Protein AF-A0A426RRG9-F1 (afdb_monomer_lite)

Sequence (103 aa):
MDAREELKRWMAMVVQLSSEEESKTIKQDIDLFLSVAGELYGKLAERNTALAQQCRSSSRAKPPKPAPQKAQKQPKPKLSIDDTPQPQNDSEDRSQERPAQSS

Radius of gyration: 36.43 Å; chains: 1; bounding box: 78×39×85 Å

Secondary structure (DSSP, 8-state):
--HHHHHHHHHHHHHHHS-HHHHHHHHHHHHHHHHHHHHHHHHHHHHHHHHHHHHHHHH-PPPPPPPPP-PPPPPPPP-------------------------

Foldseek 3Di:
DPVVVVVVVVLVVVLVVDDPVVSVVSVVVVVVVVVVVVVVVVVVVVVVVVVVVVVVVVVPPDDDDPDPDPDPDDDDDDDDDDDDDDDDDDDDDDDDDDDDDDD

Organism: NCBI:txid940136

pLDDT: mean 73.61, std 20.05, range [37.41, 96.69]

Structure (mmCIF, N/CA/C/O backbone):
data_AF-A0A426RRG9-F1
#
_entry.id   AF-A0A426RRG9-F1
#
loop_
_atom_site.group_PDB
_atom_site.id
_atom_site.type_symbol
_atom_site.label_atom_id
_atom_site.label_alt_id
_atom_site.label_comp_id
_atom_site.label_asym_id
_atom_site.label_entity_id
_atom_site.label_seq_id
_atom_site.pdbx_PDB_ins_code
_atom_site.Cartn_x
_atom_site.Cartn_y
_atom_site.Cartn_z
_atom_site.occupancy
_atom_site.B_iso_or_equiv
_atom_site.auth_seq_id
_atom_site.auth_comp_id
_atom_site.auth_asym_id
_atom_site.auth_atom_id
_atom_site.pdbx_PDB_model_num
ATOM 1 N N . MET A 1 1 ? 9.766 -14.969 8.218 1.00 70.88 1 MET A N 1
ATOM 2 C CA . MET A 1 1 ? 8.351 -14.591 8.403 1.00 70.88 1 MET A CA 1
ATOM 3 C C . MET A 1 1 ? 8.052 -13.506 7.377 1.00 70.88 1 MET A C 1
ATOM 5 O O . MET A 1 1 ? 8.947 -12.712 7.116 1.00 70.88 1 MET A O 1
ATOM 9 N N . ASP A 1 2 ? 6.904 -13.543 6.699 1.00 91.06 2 ASP A N 1
ATOM 10 C CA . ASP A 1 2 ? 6.549 -12.507 5.719 1.00 91.06 2 ASP A CA 1
ATOM 11 C C . ASP A 1 2 ? 6.152 -11.217 6.455 1.00 91.06 2 ASP A C 1
ATOM 13 O O . ASP A 1 2 ? 5.274 -11.245 7.317 1.00 91.06 2 ASP A O 1
ATOM 17 N N . ALA A 1 3 ? 6.812 -10.097 6.145 1.00 86.44 3 ALA A N 1
ATOM 18 C CA . ALA A 1 3 ? 6.647 -8.846 6.890 1.00 86.44 3 ALA A CA 1
ATOM 19 C C . ALA A 1 3 ? 5.218 -8.278 6.805 1.00 86.44 3 ALA A C 1
ATOM 21 O O . ALA A 1 3 ? 4.750 -7.630 7.742 1.00 86.44 3 ALA A O 1
ATOM 22 N N . ARG A 1 4 ? 4.504 -8.535 5.700 1.00 83.12 4 ARG A N 1
ATOM 23 C CA . ARG A 1 4 ? 3.106 -8.120 5.530 1.00 83.12 4 ARG A CA 1
ATOM 24 C C . ARG A 1 4 ? 2.188 -8.962 6.412 1.00 83.12 4 ARG A C 1
ATOM 26 O O . ARG A 1 4 ? 1.290 -8.405 7.042 1.00 83.12 4 ARG A O 1
ATOM 33 N N . GLU A 1 5 ? 2.412 -10.268 6.493 1.00 90.31 5 GLU A N 1
ATOM 34 C CA . GLU A 1 5 ? 1.650 -11.133 7.402 1.00 90.31 5 GLU A CA 1
ATOM 35 C C . GLU A 1 5 ? 1.933 -10.823 8.879 1.00 90.31 5 GLU A C 1
ATOM 37 O O . GLU A 1 5 ? 1.027 -10.865 9.713 1.00 90.31 5 GLU A O 1
ATOM 42 N N . GLU A 1 6 ? 3.161 -10.427 9.210 1.00 91.69 6 GLU A N 1
ATOM 43 C CA . GLU A 1 6 ? 3.522 -10.011 10.565 1.00 91.69 6 GLU A CA 1
ATOM 44 C C . GLU A 1 6 ? 2.856 -8.680 10.950 1.00 91.69 6 GLU A C 1
ATOM 46 O O . GLU A 1 6 ? 2.253 -8.583 12.019 1.00 91.69 6 GLU A O 1
ATOM 51 N N . LEU A 1 7 ? 2.839 -7.694 10.046 1.00 88.94 7 LEU A N 1
ATOM 52 C CA . LEU A 1 7 ? 2.116 -6.430 10.236 1.00 88.94 7 LEU A CA 1
ATOM 53 C C . LEU A 1 7 ? 0.614 -6.650 10.475 1.00 88.94 7 LEU A C 1
ATOM 55 O O . LEU A 1 7 ? 0.050 -6.094 11.420 1.00 88.94 7 LEU A O 1
ATOM 59 N N . LYS A 1 8 ? -0.027 -7.498 9.661 1.00 90.12 8 LYS A N 1
ATOM 60 C CA . LYS A 1 8 ? -1.445 -7.856 9.841 1.00 90.12 8 LYS A CA 1
ATOM 61 C C . LYS A 1 8 ? -1.704 -8.457 11.221 1.00 90.12 8 LYS A C 1
ATOM 63 O O . LYS A 1 8 ? -2.706 -8.133 11.856 1.00 90.12 8 LYS A O 1
ATOM 68 N N . ARG A 1 9 ? -0.799 -9.314 11.701 1.00 93.06 9 ARG A N 1
ATOM 69 C CA . ARG A 1 9 ? -0.912 -9.945 13.021 1.00 93.06 9 ARG A CA 1
ATOM 70 C C . ARG A 1 9 ? -0.840 -8.921 14.156 1.00 93.06 9 ARG A C 1
ATOM 72 O O . ARG A 1 9 ? -1.659 -8.995 15.070 1.00 93.06 9 ARG A O 1
ATOM 79 N N . TRP A 1 10 ? 0.094 -7.971 14.097 1.00 90.38 10 TRP A N 1
ATOM 80 C CA . TRP A 1 10 ? 0.198 -6.896 15.093 1.00 90.38 10 TRP A CA 1
ATOM 81 C C . TRP A 1 10 ? -1.049 -6.008 15.107 1.00 90.38 10 TRP A C 1
ATOM 83 O O . TRP A 1 10 ? -1.589 -5.728 16.172 1.00 90.38 10 TRP A O 1
ATOM 93 N N . MET A 1 11 ? -1.571 -5.643 13.936 1.00 88.38 11 MET A N 1
ATOM 94 C CA . MET A 1 11 ? -2.809 -4.865 13.816 1.00 88.38 11 MET A CA 1
ATOM 95 C C . MET A 1 11 ? -4.022 -5.593 14.412 1.00 88.38 11 MET A C 1
ATOM 97 O O . MET A 1 11 ? -4.779 -5.008 15.184 1.00 88.38 11 MET A O 1
ATOM 101 N N . ALA A 1 12 ? -4.169 -6.892 14.138 1.00 88.50 12 ALA A N 1
ATOM 102 C CA . ALA A 1 12 ? -5.227 -7.708 14.732 1.00 88.50 12 ALA A CA 1
ATOM 103 C C . ALA A 1 12 ? -5.109 -7.825 16.263 1.00 88.50 12 ALA A C 1
ATOM 105 O O . ALA A 1 12 ? -6.119 -7.988 16.948 1.00 88.50 12 ALA A O 1
ATOM 106 N N . MET A 1 13 ? -3.891 -7.752 16.808 1.00 90.44 13 MET A N 1
ATOM 107 C CA . MET A 1 13 ? -3.661 -7.728 18.253 1.00 90.44 13 MET A CA 1
ATOM 108 C C . MET A 1 13 ? -4.113 -6.400 18.869 1.00 90.44 13 MET A C 1
ATOM 110 O O . MET A 1 13 ? -4.782 -6.420 19.895 1.00 90.44 13 MET A O 1
ATOM 114 N N . VAL A 1 14 ? -3.823 -5.264 18.224 1.00 85.56 14 VAL A N 1
ATOM 115 C CA . VAL A 1 14 ? -4.280 -3.941 18.687 1.00 85.56 14 VAL A CA 1
ATOM 116 C C . VAL A 1 14 ? -5.807 -3.900 18.782 1.00 85.56 14 VAL A C 1
ATOM 118 O O . VAL A 1 14 ? -6.334 -3.533 19.824 1.00 85.56 14 VAL A O 1
ATOM 121 N N . VAL A 1 15 ? -6.518 -4.385 17.757 1.00 85.25 15 VAL A N 1
ATOM 122 C CA . VAL A 1 15 ? -7.994 -4.450 17.748 1.00 85.25 15 VAL A CA 1
ATOM 123 C C . VAL A 1 15 ? -8.549 -5.264 18.924 1.00 85.25 15 VAL A C 1
ATOM 125 O O . VAL A 1 15 ? -9.570 -4.891 19.496 1.00 85.25 15 VAL A O 1
ATOM 128 N N . GLN A 1 16 ? -7.893 -6.371 19.284 1.00 83.00 16 GLN A N 1
ATOM 129 C CA . GLN A 1 16 ? -8.329 -7.251 20.376 1.00 83.00 16 GLN A CA 1
ATOM 130 C C . GLN A 1 16 ? -8.071 -6.673 21.771 1.00 83.00 16 GLN A C 1
ATOM 132 O O . GLN A 1 16 ? -8.769 -7.041 22.711 1.00 83.00 16 GLN A O 1
ATOM 137 N N . LEU A 1 17 ? -7.061 -5.814 21.919 1.00 86.00 17 LEU A N 1
ATOM 138 C CA . LEU A 1 17 ? -6.693 -5.209 23.202 1.00 86.00 17 LEU A CA 1
ATOM 139 C C . LEU A 1 17 ? -7.459 -3.908 23.495 1.00 86.00 17 LEU A C 1
ATOM 141 O O . LEU A 1 17 ? -7.409 -3.420 24.622 1.00 86.00 17 LEU A O 1
ATOM 145 N N . SER A 1 18 ? -8.149 -3.343 22.503 1.00 84.19 18 SER A N 1
ATOM 146 C CA . SER A 1 18 ? -8.944 -2.118 22.636 1.00 84.19 18 SER A CA 1
ATOM 147 C C . SER A 1 18 ? -10.341 -2.369 23.211 1.00 84.19 18 SER A C 1
ATOM 149 O O . SER A 1 18 ? -10.891 -3.465 23.096 1.00 84.19 18 SER A O 1
ATOM 151 N N . SER A 1 19 ? -10.946 -1.328 23.797 1.00 83.62 19 SER A N 1
ATOM 152 C CA . SER A 1 19 ? -12.356 -1.363 24.216 1.00 83.62 19 SER A CA 1
ATOM 153 C C . SER A 1 19 ? -13.294 -1.576 23.018 1.00 83.62 19 SER A C 1
ATOM 155 O O . SER A 1 19 ? -12.919 -1.300 21.884 1.00 83.62 19 SER A O 1
ATOM 157 N N . GLU A 1 20 ? -14.522 -2.061 23.227 1.00 78.12 20 GLU A N 1
ATOM 158 C CA . GLU A 1 20 ? -15.444 -2.407 22.124 1.00 78.12 20 GLU A CA 1
ATOM 159 C C . GLU A 1 20 ? -15.756 -1.240 21.168 1.00 78.12 20 GLU A C 1
ATOM 161 O O . GLU A 1 20 ? -15.908 -1.447 19.961 1.00 78.12 20 GLU A O 1
ATOM 166 N N . GLU A 1 21 ? -15.867 -0.019 21.698 1.00 75.38 21 GLU A N 1
ATOM 167 C CA . GLU A 1 21 ? -16.132 1.188 20.910 1.00 75.38 21 GLU A CA 1
ATOM 168 C C . GLU A 1 21 ? -14.893 1.609 20.107 1.00 75.38 21 GLU A C 1
ATOM 170 O O . GLU A 1 21 ? -14.975 1.795 18.892 1.00 75.38 21 GLU A O 1
ATOM 175 N N . GLU A 1 22 ? -13.724 1.651 20.750 1.00 82.88 22 GLU A N 1
ATOM 176 C CA . GLU A 1 22 ? -12.454 1.984 20.097 1.00 82.88 22 GLU A CA 1
ATOM 177 C C . GLU A 1 22 ? -12.035 0.910 19.084 1.00 82.88 22 GLU A C 1
ATOM 179 O O . GLU A 1 22 ? -11.554 1.233 18.003 1.00 82.88 22 GLU A O 1
ATOM 184 N N . SER A 1 23 ? -12.268 -0.368 19.389 1.00 84.31 23 SER A N 1
ATOM 185 C CA . SER A 1 23 ? -11.917 -1.523 18.555 1.00 84.31 23 SER A CA 1
ATOM 186 C C . SER A 1 23 ? -12.593 -1.470 17.183 1.00 84.31 23 SER A C 1
ATOM 188 O O . SER A 1 23 ? -11.968 -1.791 16.170 1.00 84.31 23 SER A O 1
ATOM 190 N N . LYS A 1 24 ? -13.849 -1.000 17.115 1.00 88.50 24 LYS A N 1
ATOM 191 C CA . LYS A 1 24 ? -14.576 -0.827 15.845 1.00 88.50 24 LYS A CA 1
ATOM 192 C C . LYS A 1 24 ? -13.934 0.242 14.970 1.00 88.50 24 LYS A C 1
ATOM 194 O O . LYS A 1 24 ? -13.673 -0.027 13.798 1.00 88.50 24 LYS A O 1
ATOM 199 N N . THR A 1 25 ? -13.660 1.413 15.540 1.00 89.38 25 THR A N 1
ATOM 200 C CA . THR A 1 25 ? -13.010 2.526 14.832 1.00 89.38 25 THR A CA 1
ATOM 201 C C . THR A 1 25 ? -11.602 2.133 14.388 1.00 89.38 25 THR A C 1
ATOM 203 O O . THR A 1 25 ? -11.271 2.237 13.211 1.00 89.38 25 THR A O 1
ATOM 206 N N . ILE A 1 26 ? -10.812 1.547 15.291 1.00 88.75 26 ILE A N 1
ATOM 207 C CA . ILE A 1 26 ? -9.450 1.075 15.010 1.00 88.75 26 ILE A CA 1
ATOM 208 C C . ILE A 1 26 ? -9.446 0.041 13.881 1.00 88.75 26 ILE A C 1
ATOM 210 O O . ILE A 1 26 ? -8.598 0.100 12.992 1.00 88.75 26 ILE A O 1
ATOM 214 N N . LYS A 1 27 ? -10.399 -0.897 13.874 1.00 90.69 27 LYS A N 1
ATOM 215 C CA . LYS A 1 27 ? -10.517 -1.879 12.793 1.00 90.69 27 LYS A CA 1
ATOM 216 C C . LYS A 1 27 ? -10.827 -1.214 11.450 1.00 90.69 27 LYS A C 1
ATOM 218 O O . LYS A 1 27 ? -10.195 -1.562 10.458 1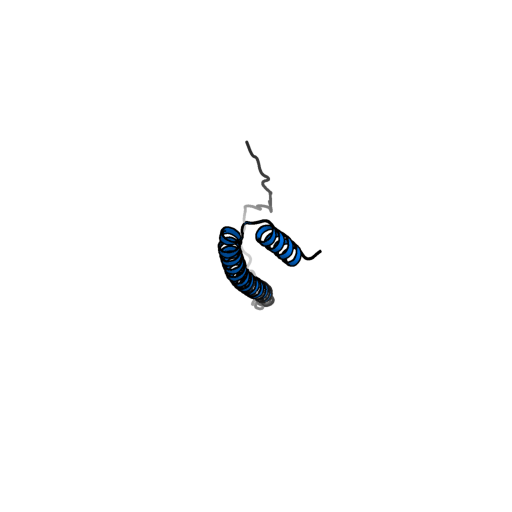.00 90.69 27 LYS A O 1
ATOM 223 N N . GLN A 1 28 ? -11.764 -0.265 11.418 1.00 93.38 28 GLN A N 1
ATOM 224 C CA . GLN A 1 28 ? -12.102 0.469 10.194 1.00 93.38 28 GLN A CA 1
ATOM 225 C C . GLN A 1 28 ? -10.894 1.233 9.639 1.00 93.38 28 GLN A C 1
ATOM 227 O O . GLN A 1 28 ? -10.623 1.160 8.440 1.00 93.38 28 GLN A O 1
ATOM 232 N N . ASP A 1 29 ? -10.135 1.898 10.509 1.00 92.62 29 ASP A N 1
ATOM 233 C CA . ASP A 1 29 ? -8.937 2.643 10.118 1.00 92.62 29 ASP A CA 1
ATOM 234 C C . ASP A 1 29 ? -7.829 1.716 9.595 1.00 92.62 29 ASP A C 1
ATOM 236 O O . ASP A 1 29 ? -7.175 2.020 8.593 1.00 92.62 29 ASP A O 1
ATOM 240 N N . ILE A 1 30 ? -7.645 0.550 10.226 1.00 93.19 30 ILE A N 1
ATOM 241 C CA . ILE A 1 30 ? -6.712 -0.486 9.761 1.00 93.19 30 ILE A CA 1
ATOM 242 C C . ILE A 1 30 ? -7.123 -1.013 8.383 1.00 93.19 30 ILE A C 1
ATOM 244 O O . ILE A 1 30 ? -6.271 -1.124 7.498 1.00 93.19 30 ILE A O 1
ATOM 248 N N . ASP A 1 31 ? -8.404 -1.320 8.177 1.00 94.00 31 ASP A N 1
ATOM 249 C CA . ASP A 1 31 ? -8.908 -1.832 6.899 1.00 94.00 31 ASP A CA 1
ATOM 250 C C . ASP A 1 31 ? -8.713 -0.793 5.778 1.00 94.00 31 ASP A C 1
ATOM 252 O O . ASP A 1 31 ? -8.217 -1.129 4.696 1.00 94.00 31 ASP A O 1
ATOM 256 N N . LEU A 1 32 ? -9.003 0.485 6.056 1.00 95.19 32 LEU A N 1
ATOM 257 C CA . LEU A 1 32 ? -8.739 1.595 5.137 1.00 95.19 32 LEU A CA 1
ATOM 258 C C . LEU A 1 32 ? -7.245 1.700 4.800 1.00 95.19 32 LEU A C 1
ATOM 260 O O . LEU A 1 32 ? -6.875 1.755 3.623 1.00 95.19 32 LEU A O 1
ATOM 264 N N . PHE A 1 33 ? -6.382 1.689 5.818 1.00 92.88 33 PHE A N 1
ATOM 265 C CA . PHE A 1 33 ? -4.933 1.759 5.643 1.00 92.88 33 PHE A CA 1
ATOM 266 C C . PHE A 1 33 ? -4.409 0.607 4.777 1.00 92.88 33 PHE A C 1
ATOM 268 O O . PHE A 1 33 ? -3.656 0.835 3.827 1.00 92.88 33 PHE A O 1
ATOM 275 N N . LEU A 1 34 ? -4.828 -0.630 5.064 1.00 92.25 34 LEU A N 1
ATOM 276 C CA . LEU A 1 34 ? -4.397 -1.814 4.323 1.00 92.25 34 LEU A CA 1
ATOM 277 C C . LEU A 1 34 ? -4.885 -1.802 2.870 1.00 92.25 34 LEU A C 1
ATOM 279 O O . LEU A 1 34 ? -4.134 -2.229 1.986 1.00 92.25 34 LEU A O 1
ATOM 283 N N . S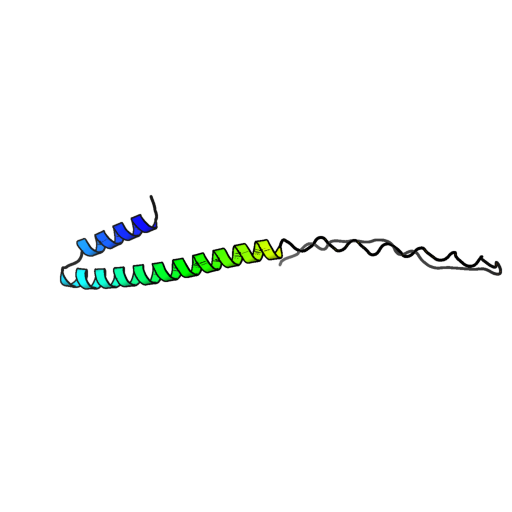ER A 1 35 ? -6.094 -1.292 2.612 1.00 94.12 35 SER A N 1
ATOM 284 C CA . SER A 1 35 ? -6.621 -1.129 1.253 1.00 94.12 35 SER A CA 1
ATOM 285 C C . SER A 1 35 ? -5.764 -0.153 0.445 1.00 94.12 35 SER A C 1
ATOM 287 O O . SER A 1 35 ? -5.217 -0.519 -0.598 1.00 94.12 35 SER A O 1
ATOM 289 N N . VAL A 1 36 ? -5.556 1.060 0.967 1.00 95.81 36 VAL A N 1
ATOM 290 C CA . VAL A 1 36 ? -4.772 2.105 0.287 1.00 95.81 36 VAL A CA 1
ATOM 291 C C . VAL A 1 36 ? -3.318 1.669 0.091 1.00 95.81 36 VAL A C 1
ATOM 293 O O . VAL A 1 36 ? -2.755 1.840 -0.993 1.00 95.81 36 VAL A O 1
ATOM 296 N N . ALA A 1 37 ? -2.706 1.054 1.108 1.00 93.62 37 ALA A N 1
ATOM 297 C CA . ALA A 1 37 ? -1.349 0.526 1.008 1.00 93.62 37 ALA A CA 1
ATOM 298 C C . ALA A 1 37 ? -1.243 -0.586 -0.050 1.00 93.62 37 ALA A C 1
ATOM 300 O O . ALA A 1 37 ? -0.254 -0.650 -0.783 1.00 93.62 37 ALA A O 1
ATOM 301 N N . GLY A 1 38 ? -2.262 -1.448 -0.156 1.00 92.50 38 GLY A N 1
ATOM 302 C CA . GLY A 1 38 ? -2.353 -2.482 -1.186 1.00 92.50 38 GLY A CA 1
ATOM 303 C C . GLY A 1 38 ? -2.405 -1.906 -2.600 1.00 92.50 38 GLY A C 1
ATOM 304 O O . GLY A 1 38 ? -1.622 -2.319 -3.457 1.00 92.50 38 GLY A O 1
ATOM 305 N N . GLU A 1 39 ? -3.269 -0.917 -2.834 1.00 95.62 39 GLU A N 1
ATOM 306 C CA . GLU A 1 39 ? -3.375 -0.234 -4.129 1.00 95.62 39 GLU A CA 1
ATOM 307 C C . GLU A 1 39 ? -2.079 0.481 -4.521 1.00 95.62 39 GLU A C 1
ATOM 309 O O . GLU A 1 39 ? -1.623 0.382 -5.665 1.00 95.62 39 GLU A O 1
ATOM 314 N N . LEU A 1 40 ? -1.461 1.191 -3.571 1.00 95.81 40 LEU A N 1
ATOM 315 C CA . LEU A 1 40 ? -0.205 1.897 -3.803 1.00 95.81 40 LEU A CA 1
ATOM 316 C C . LEU A 1 40 ? 0.919 0.919 -4.152 1.00 95.81 40 LEU A C 1
ATOM 318 O O . LEU A 1 40 ? 1.654 1.148 -5.113 1.00 95.81 40 LEU A O 1
ATOM 322 N N . TYR A 1 41 ? 1.026 -0.186 -3.408 1.00 94.00 41 TYR A N 1
ATOM 323 C CA . TYR A 1 41 ? 1.995 -1.241 -3.688 1.00 94.00 41 TYR A CA 1
ATOM 324 C C . TYR A 1 41 ? 1.818 -1.807 -5.101 1.00 94.00 41 TYR A C 1
ATOM 326 O O . TYR A 1 41 ? 2.798 -1.902 -5.839 1.00 94.00 41 TYR A O 1
ATOM 334 N N . GLY A 1 42 ? 0.578 -2.114 -5.504 1.00 94.88 42 GLY A N 1
ATOM 335 C CA . GLY A 1 42 ? 0.269 -2.602 -6.850 1.00 94.88 42 GLY A CA 1
ATOM 336 C C . GLY A 1 42 ? 0.740 -1.636 -7.940 1.00 94.88 42 GLY A C 1
ATOM 337 O O . GLY A 1 42 ? 1.521 -2.017 -8.811 1.00 94.88 42 GLY A O 1
ATOM 338 N N . LYS A 1 43 ? 0.376 -0.352 -7.828 1.00 96.69 43 LYS A N 1
ATOM 339 C CA . LYS A 1 43 ? 0.797 0.693 -8.780 1.00 96.69 43 LYS A CA 1
ATOM 340 C C . LYS A 1 43 ? 2.318 0.861 -8.846 1.00 96.69 43 LYS A C 1
ATOM 342 O O . LYS A 1 43 ? 2.874 1.066 -9.928 1.00 96.69 43 LYS A O 1
ATOM 347 N N . LEU A 1 44 ? 3.012 0.788 -7.707 1.00 96.12 44 LEU A N 1
ATOM 348 C CA . LEU A 1 44 ? 4.476 0.856 -7.669 1.00 96.12 44 LEU A CA 1
ATOM 349 C C . LEU A 1 44 ? 5.117 -0.371 -8.325 1.00 96.12 44 LEU A C 1
ATOM 351 O O . LEU A 1 44 ? 6.076 -0.210 -9.081 1.00 96.12 44 LEU A O 1
ATOM 355 N N . ALA A 1 45 ? 4.593 -1.571 -8.069 1.00 95.31 45 ALA A N 1
ATOM 356 C CA . ALA A 1 45 ? 5.080 -2.810 -8.668 1.00 95.31 45 ALA A CA 1
ATOM 357 C C . ALA A 1 45 ? 4.898 -2.812 -10.196 1.00 95.31 45 ALA A C 1
ATOM 359 O O . ALA A 1 45 ? 5.832 -3.151 -10.932 1.00 95.31 45 ALA A O 1
ATOM 360 N N . GLU A 1 46 ? 3.743 -2.354 -10.685 1.00 96.56 46 GLU A N 1
ATOM 361 C CA . GLU A 1 46 ? 3.473 -2.172 -12.116 1.00 96.56 46 GLU A CA 1
ATOM 362 C C . GLU A 1 46 ? 4.450 -1.177 -12.751 1.00 96.56 46 GLU A C 1
ATOM 364 O O . GLU A 1 46 ? 5.103 -1.495 -13.749 1.00 96.56 46 GLU A O 1
ATOM 369 N N . ARG A 1 47 ? 4.628 0.005 -12.142 1.00 96.69 47 ARG A N 1
ATOM 370 C CA . ARG A 1 47 ? 5.593 1.008 -12.621 1.00 96.69 47 ARG A CA 1
ATOM 371 C C . ARG A 1 47 ? 7.022 0.481 -12.639 1.00 96.69 47 ARG A C 1
ATOM 373 O O . ARG A 1 47 ? 7.745 0.738 -13.598 1.00 96.69 47 ARG A O 1
ATOM 380 N N . ASN A 1 48 ? 7.440 -0.226 -11.591 1.00 96.00 48 ASN A N 1
ATOM 381 C CA . ASN A 1 48 ? 8.780 -0.799 -11.508 1.00 96.00 48 ASN A CA 1
ATOM 382 C C . ASN A 1 48 ? 8.996 -1.836 -12.622 1.00 96.00 48 ASN A C 1
ATOM 384 O O . ASN A 1 48 ? 10.009 -1.792 -13.319 1.00 96.00 48 ASN A O 1
ATOM 388 N N . THR A 1 49 ? 7.996 -2.685 -12.868 1.00 95.62 49 THR A N 1
ATOM 389 C CA . THR A 1 49 ? 8.018 -3.675 -13.952 1.00 95.62 49 THR A CA 1
ATOM 390 C C . THR A 1 49 ? 8.112 -3.006 -15.324 1.00 95.62 49 THR A C 1
ATOM 392 O O . THR A 1 49 ? 8.965 -3.380 -16.131 1.00 95.62 49 THR A O 1
ATOM 395 N N . ALA A 1 50 ? 7.289 -1.987 -15.584 1.00 95.12 50 ALA A N 1
ATOM 396 C CA . ALA A 1 50 ? 7.316 -1.234 -16.837 1.00 95.12 50 ALA A CA 1
ATOM 397 C C . ALA A 1 50 ? 8.667 -0.531 -17.054 1.00 95.12 50 ALA A C 1
ATOM 399 O O . ALA A 1 50 ? 9.238 -0.598 -18.143 1.00 95.12 50 ALA A O 1
ATOM 400 N N . LEU A 1 51 ? 9.226 0.077 -16.004 1.00 95.06 51 LEU A N 1
ATOM 401 C CA . LEU A 1 51 ? 10.541 0.712 -16.058 1.00 95.06 51 LEU A CA 1
ATOM 402 C C . LEU A 1 51 ? 11.647 -0.311 -16.347 1.00 95.06 51 LEU A C 1
ATOM 404 O O . LEU A 1 51 ? 12.484 -0.082 -17.216 1.00 95.06 51 LEU A O 1
ATOM 408 N N . ALA A 1 52 ? 11.629 -1.466 -15.680 1.00 93.56 52 ALA A N 1
ATOM 409 C CA . ALA A 1 52 ? 12.592 -2.534 -15.930 1.00 93.56 52 ALA A CA 1
ATOM 410 C C . ALA A 1 52 ? 12.520 -3.043 -17.382 1.00 93.56 52 ALA A C 1
ATOM 412 O O . ALA A 1 52 ? 13.558 -3.292 -18.002 1.00 93.56 52 ALA A O 1
ATOM 413 N N . GLN A 1 53 ? 11.316 -3.160 -17.952 1.00 92.25 53 GLN A N 1
ATOM 414 C CA . GLN A 1 53 ? 11.125 -3.500 -19.366 1.00 92.25 53 GLN A CA 1
ATOM 415 C C . GLN A 1 53 ? 11.676 -2.409 -20.293 1.00 92.25 53 GLN A C 1
ATOM 417 O O . GLN A 1 53 ? 12.386 -2.728 -21.248 1.00 92.25 53 GLN A O 1
ATOM 422 N N . GLN A 1 54 ? 11.413 -1.136 -19.988 1.00 91.81 54 GLN A N 1
ATOM 423 C CA . GLN A 1 54 ? 11.926 0.006 -20.745 1.00 91.81 54 GLN A CA 1
ATOM 424 C C . GLN A 1 54 ? 13.461 0.075 -20.725 1.00 91.81 54 GLN A C 1
ATOM 426 O O . GLN A 1 54 ? 14.083 0.297 -21.760 1.00 91.81 54 GLN A O 1
ATOM 431 N N . CYS A 1 55 ? 14.094 -0.156 -19.574 1.00 87.19 55 CYS A N 1
ATOM 432 C CA . CYS A 1 55 ? 15.554 -0.190 -19.469 1.00 87.19 55 CYS A CA 1
ATOM 433 C C . CYS A 1 55 ? 16.168 -1.337 -20.287 1.00 87.19 55 CYS A C 1
ATOM 435 O O . CYS A 1 55 ? 17.230 -1.180 -20.886 1.00 87.19 55 CYS A O 1
ATOM 437 N N . ARG A 1 56 ? 15.505 -2.499 -20.342 1.00 81.44 56 ARG A N 1
ATOM 438 C CA . ARG A 1 56 ? 15.961 -3.641 -21.154 1.00 81.44 56 ARG A CA 1
ATOM 439 C C . ARG A 1 56 ? 15.768 -3.416 -22.654 1.00 81.44 56 ARG A C 1
ATOM 441 O O . ARG A 1 56 ? 16.554 -3.929 -23.447 1.00 81.44 56 ARG A O 1
ATOM 448 N N . SER A 1 57 ? 14.725 -2.696 -23.061 1.00 78.06 57 SER A N 1
ATOM 449 C CA . SER A 1 57 ? 14.500 -2.370 -24.471 1.00 78.06 57 SER A CA 1
ATOM 450 C C . SER A 1 57 ? 15.426 -1.253 -24.954 1.00 78.06 57 SER A C 1
ATOM 452 O O . SER A 1 57 ? 15.925 -1.339 -26.075 1.00 78.06 57 SER A O 1
ATOM 454 N N . SER A 1 58 ? 15.738 -0.264 -24.109 1.00 68.38 58 SER A N 1
ATOM 455 C CA . SER A 1 58 ? 16.696 0.799 -24.435 1.00 68.38 58 SER A CA 1
ATOM 456 C C . SER A 1 58 ? 18.150 0.315 -24.464 1.00 68.38 58 SER A C 1
ATOM 458 O O . SER A 1 58 ? 18.933 0.807 -25.275 1.00 68.38 58 SER A O 1
ATOM 460 N N . SER A 1 59 ? 18.514 -0.687 -23.651 1.00 63.06 59 SER A N 1
ATOM 461 C CA . SER A 1 59 ? 19.854 -1.292 -23.689 1.00 63.06 59 SER A CA 1
ATOM 462 C C . SER A 1 59 ? 20.093 -2.179 -24.917 1.00 63.06 59 SER A C 1
ATOM 464 O O . SER A 1 59 ? 21.244 -2.405 -25.287 1.00 63.06 59 SER A O 1
ATOM 466 N N . ARG A 1 60 ? 19.035 -2.607 -25.628 1.00 62.62 60 ARG A N 1
ATOM 467 C CA . ARG A 1 60 ? 19.127 -3.199 -26.979 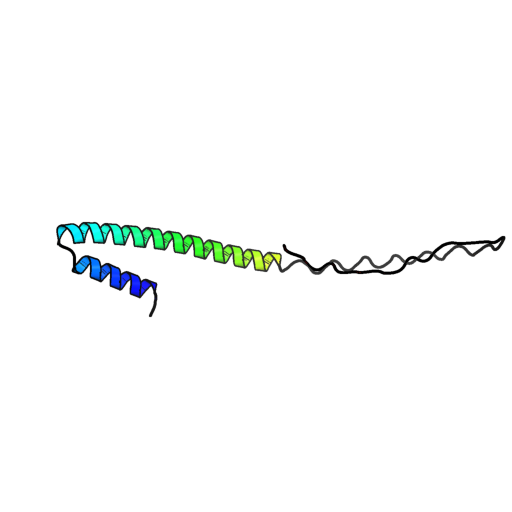1.00 62.62 60 ARG A CA 1
ATOM 468 C C . ARG A 1 60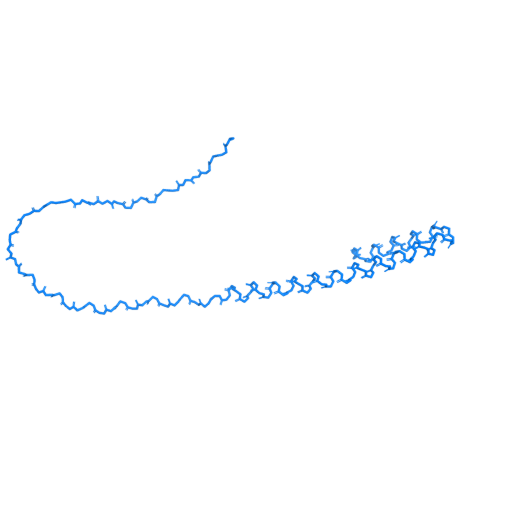 ? 19.331 -2.132 -28.062 1.00 62.62 60 ARG A C 1
ATOM 470 O O . ARG A 1 60 ? 18.741 -2.217 -29.143 1.00 62.62 60 ARG A O 1
ATOM 477 N N . ALA A 1 61 ? 20.162 -1.124 -27.796 1.00 63.66 61 ALA A N 1
ATOM 478 C CA . ALA A 1 61 ? 20.626 -0.216 -28.833 1.00 63.66 61 ALA A CA 1
ATOM 479 C C . ALA A 1 61 ? 21.193 -1.063 -29.983 1.00 63.66 61 ALA A C 1
ATOM 481 O O . ALA A 1 61 ? 22.011 -1.959 -29.764 1.00 63.66 61 ALA A O 1
ATOM 482 N N . LYS A 1 62 ? 20.683 -0.833 -31.202 1.00 66.50 62 LYS A N 1
ATOM 483 C CA . LYS A 1 62 ? 21.158 -1.521 -32.410 1.00 66.50 62 LYS A CA 1
ATOM 484 C C . LYS A 1 62 ? 22.691 -1.469 -32.429 1.00 66.50 62 LYS A C 1
ATOM 486 O O . LYS A 1 62 ? 23.230 -0.422 -32.058 1.00 66.50 62 LYS A O 1
ATOM 491 N N . PRO A 1 63 ? 23.379 -2.541 -32.874 1.00 70.56 63 PRO A N 1
ATOM 492 C CA . PRO A 1 63 ? 24.826 -2.512 -33.031 1.00 70.56 63 PRO A CA 1
ATOM 493 C C . PRO A 1 63 ? 25.219 -1.216 -33.746 1.00 70.56 63 PRO A C 1
ATOM 495 O O . PRO A 1 63 ? 24.497 -0.829 -34.679 1.00 70.56 63 PRO A O 1
ATOM 498 N N . PRO A 1 64 ? 26.295 -0.527 -33.317 1.00 71.25 64 PRO A N 1
ATOM 499 C CA . PRO A 1 64 ? 26.764 0.658 -34.016 1.00 71.25 64 PRO A CA 1
ATOM 500 C C . PRO A 1 64 ? 26.813 0.325 -35.503 1.00 71.25 64 PRO A C 1
ATOM 502 O O . PRO A 1 64 ? 27.349 -0.724 -35.877 1.00 71.25 64 PRO A O 1
ATOM 505 N N . LYS A 1 65 ? 26.181 1.159 -36.342 1.00 72.88 65 LYS A N 1
ATOM 506 C CA . LYS A 1 65 ? 26.240 0.957 -37.793 1.00 72.88 65 LYS A CA 1
ATOM 507 C C . LYS A 1 65 ? 27.713 0.751 -38.158 1.00 72.88 65 LYS A C 1
ATOM 509 O O . LYS A 1 65 ? 28.537 1.541 -37.688 1.00 72.88 65 LYS A O 1
ATOM 514 N N . PRO A 1 66 ? 28.053 -0.285 -38.946 1.00 72.88 66 PRO A N 1
ATOM 515 C CA . PRO A 1 66 ? 29.426 -0.470 -39.378 1.00 72.88 66 PRO A CA 1
ATOM 516 C C . PRO A 1 66 ? 29.909 0.838 -40.002 1.00 72.88 66 PRO A C 1
ATOM 518 O O . PRO A 1 66 ? 29.167 1.484 -40.750 1.00 72.88 66 PRO A O 1
ATOM 521 N N . ALA A 1 67 ? 31.115 1.260 -39.620 1.00 72.38 67 ALA A N 1
ATOM 522 C CA . ALA A 1 67 ? 31.706 2.489 -40.124 1.00 72.38 67 ALA A CA 1
ATOM 523 C C . ALA A 1 67 ? 31.660 2.476 -41.662 1.00 72.38 67 ALA A C 1
ATOM 525 O O . ALA A 1 67 ? 31.900 1.418 -42.256 1.00 72.38 67 ALA A O 1
ATOM 526 N N . PRO A 1 68 ? 31.341 3.607 -42.321 1.00 70.56 68 PRO A N 1
ATOM 527 C CA . PRO A 1 68 ? 31.335 3.664 -43.775 1.00 70.56 68 PRO A CA 1
ATOM 528 C C . PRO A 1 68 ? 32.688 3.168 -44.289 1.00 70.56 68 PRO A C 1
ATOM 530 O O . PRO A 1 68 ? 33.739 3.693 -43.912 1.00 70.56 68 PRO A O 1
ATOM 533 N N . GLN A 1 69 ? 32.661 2.108 -45.105 1.00 69.50 69 GLN A N 1
ATOM 534 C CA . GLN A 1 69 ? 33.858 1.608 -45.768 1.00 69.50 69 GLN A CA 1
ATOM 535 C C . GLN A 1 69 ? 34.466 2.778 -46.534 1.00 69.50 69 GLN A C 1
ATOM 537 O O . GLN A 1 69 ? 33.792 3.405 -47.352 1.00 69.50 69 GLN A O 1
ATOM 542 N N . LYS A 1 70 ? 35.722 3.109 -46.210 1.00 61.69 70 LYS A N 1
ATOM 543 C CA . LYS A 1 70 ? 36.495 4.144 -46.899 1.00 61.69 70 LYS A CA 1
ATOM 544 C C . LYS A 1 70 ? 36.286 3.975 -48.403 1.00 61.69 70 LYS A C 1
ATOM 546 O O . LYS A 1 70 ? 36.661 2.941 -48.952 1.00 61.69 70 LYS A O 1
ATOM 551 N N . ALA A 1 71 ? 35.701 4.984 -49.047 1.00 61.16 71 ALA A N 1
ATOM 552 C CA . ALA A 1 71 ? 35.680 5.063 -50.498 1.00 61.16 71 ALA A CA 1
ATOM 553 C C . ALA A 1 71 ? 37.114 4.852 -51.003 1.00 61.16 71 ALA A C 1
ATOM 555 O O . ALA A 1 71 ? 38.062 5.425 -50.450 1.00 61.16 71 ALA A O 1
ATOM 556 N N . GLN A 1 72 ? 37.275 3.981 -52.002 1.00 60.03 72 GLN A N 1
ATOM 557 C CA . GLN A 1 72 ? 38.554 3.770 -52.668 1.00 60.03 72 GLN A CA 1
ATOM 558 C C . GLN A 1 72 ? 39.114 5.138 -53.060 1.00 60.03 72 GLN A C 1
ATOM 560 O O . GLN A 1 72 ? 38.477 5.898 -53.789 1.00 60.03 72 GLN A O 1
ATOM 565 N N . LYS A 1 73 ? 40.287 5.477 -52.518 1.00 57.62 73 LYS A N 1
ATOM 566 C CA . LYS A 1 73 ? 41.002 6.688 -52.909 1.00 57.62 73 LYS A CA 1
ATOM 567 C C . LYS A 1 73 ? 41.235 6.603 -54.415 1.00 57.62 73 LYS A C 1
ATOM 569 O O . LYS A 1 73 ? 41.900 5.674 -54.869 1.00 57.62 73 LYS A O 1
ATOM 574 N N . GLN A 1 74 ? 40.697 7.564 -55.164 1.00 57.16 74 GLN A N 1
ATOM 575 C CA . GLN A 1 74 ? 41.129 7.796 -56.538 1.00 57.16 74 GLN A CA 1
ATOM 576 C C . GLN A 1 74 ? 42.664 7.906 -56.555 1.00 57.16 74 GLN A C 1
ATOM 578 O O . GLN A 1 74 ? 43.245 8.472 -55.618 1.00 57.16 74 GLN A O 1
ATOM 583 N N . PRO A 1 75 ? 43.342 7.338 -57.565 1.00 48.59 75 PRO A N 1
ATOM 584 C CA . PRO A 1 75 ? 44.791 7.405 -57.647 1.00 48.59 75 PRO A CA 1
ATOM 585 C C . PRO A 1 75 ? 45.246 8.869 -57.682 1.00 48.59 75 PRO A C 1
ATOM 587 O O . PRO A 1 75 ? 44.728 9.679 -58.448 1.00 48.59 75 PRO A O 1
ATOM 590 N N . LYS A 1 76 ? 46.208 9.201 -56.810 1.00 53.62 76 LYS A N 1
ATOM 591 C CA . LYS A 1 76 ? 46.852 10.519 -56.744 1.00 53.62 76 LYS A CA 1
ATOM 592 C C . LYS A 1 76 ? 47.365 10.921 -58.137 1.00 53.62 76 LYS A C 1
ATOM 594 O O . LYS A 1 76 ? 48.067 10.114 -58.753 1.00 53.62 76 LYS A O 1
ATOM 599 N N . PRO A 1 77 ? 47.107 12.155 -58.605 1.00 47.81 77 PRO A N 1
ATOM 600 C CA . PRO A 1 77 ? 47.854 12.731 -59.714 1.00 47.81 77 PRO A CA 1
ATOM 601 C C . PRO A 1 77 ? 49.350 12.708 -59.387 1.00 47.81 77 PRO A C 1
ATOM 603 O O . PRO A 1 77 ? 49.751 12.966 -58.248 1.00 47.81 77 PRO A O 1
ATOM 606 N N . LYS A 1 78 ? 50.161 12.328 -60.376 1.00 40.69 78 LYS A N 1
ATOM 607 C CA . LYS A 1 78 ? 51.616 12.224 -60.253 1.00 40.69 78 LYS A CA 1
ATOM 608 C C . LYS A 1 78 ? 52.215 13.568 -59.835 1.00 40.69 78 LYS A C 1
ATOM 610 O O . LYS A 1 78 ? 51.830 14.617 -60.340 1.00 40.69 78 LYS A O 1
ATOM 615 N N . LEU A 1 79 ? 53.167 13.474 -58.915 1.00 41.03 79 LEU A N 1
ATOM 616 C CA . LEU A 1 79 ? 54.016 14.546 -58.416 1.00 41.03 79 LEU A CA 1
ATOM 617 C C . LEU A 1 79 ? 54.791 15.171 -59.591 1.00 41.03 79 LEU A C 1
ATOM 619 O O . LEU A 1 79 ? 55.596 14.480 -60.213 1.00 41.03 79 LEU A O 1
ATOM 623 N N . SER A 1 80 ? 54.540 16.447 -59.895 1.00 40.53 80 SER A N 1
ATOM 624 C CA . SER A 1 80 ? 55.486 17.270 -60.653 1.00 40.53 80 SER A CA 1
ATOM 625 C C . SER A 1 80 ? 56.375 17.967 -59.633 1.00 40.53 80 SER A C 1
ATOM 627 O O . SER A 1 80 ? 55.896 18.702 -58.774 1.00 40.53 80 SER A O 1
ATOM 629 N N . ILE A 1 81 ? 57.650 17.622 -59.693 1.00 48.34 81 ILE A N 1
ATOM 630 C CA . ILE A 1 81 ? 58.767 18.181 -58.939 1.00 48.34 81 ILE A CA 1
ATOM 631 C C . ILE A 1 81 ? 59.134 19.527 -59.567 1.00 48.34 81 ILE A C 1
ATOM 633 O O . ILE A 1 81 ? 59.522 19.536 -60.727 1.00 48.34 81 ILE A O 1
ATOM 637 N N . ASP A 1 82 ? 58.976 20.620 -58.821 1.00 37.41 82 ASP A N 1
ATOM 638 C CA . ASP A 1 82 ? 59.980 21.689 -58.751 1.0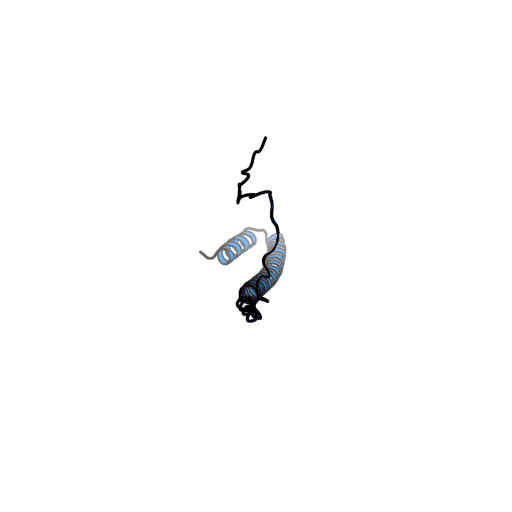0 37.41 82 ASP A CA 1
ATOM 639 C C . ASP A 1 82 ? 59.735 22.613 -57.537 1.00 37.41 82 ASP A C 1
ATOM 641 O O . ASP A 1 82 ? 58.611 23.028 -57.259 1.00 37.41 82 ASP A O 1
ATOM 645 N N . ASP A 1 83 ? 60.842 22.859 -56.830 1.00 41.69 83 ASP A N 1
ATOM 646 C CA . ASP A 1 83 ? 61.191 23.917 -55.867 1.00 41.69 83 ASP A CA 1
ATOM 647 C C . ASP A 1 83 ? 60.607 24.011 -54.419 1.00 41.69 83 ASP A C 1
ATOM 649 O O . ASP A 1 83 ? 59.508 24.483 -54.142 1.00 41.69 83 ASP A O 1
ATOM 653 N N . THR A 1 84 ? 61.487 23.591 -53.491 1.00 41.09 84 THR A N 1
ATOM 654 C CA . THR A 1 84 ? 61.708 23.716 -52.014 1.00 41.09 84 THR A CA 1
ATOM 655 C C . THR A 1 84 ? 61.480 25.106 -51.331 1.00 41.09 84 THR A C 1
ATOM 657 O O . THR A 1 84 ? 61.393 26.078 -52.074 1.00 41.09 84 THR A O 1
ATOM 660 N N . PRO A 1 85 ? 61.601 25.336 -49.972 1.00 46.12 85 PRO A N 1
ATOM 661 C CA . PRO A 1 85 ? 61.470 24.524 -48.715 1.00 46.12 85 PRO A CA 1
ATOM 662 C C . PRO A 1 85 ? 60.711 25.170 -47.479 1.00 46.12 85 PRO A C 1
ATOM 664 O O . PRO A 1 85 ? 60.728 26.381 -47.297 1.00 46.12 85 PRO A O 1
ATOM 667 N N . GLN A 1 86 ? 60.264 24.303 -46.529 1.00 44.34 86 GLN A N 1
ATOM 668 C CA . GLN A 1 86 ? 60.189 24.410 -45.022 1.00 44.34 86 GLN A CA 1
ATOM 669 C C . GLN A 1 86 ? 59.230 25.382 -44.263 1.00 44.34 86 GLN A C 1
ATOM 671 O O . GLN A 1 86 ? 58.835 26.401 -44.812 1.00 44.34 86 GLN A O 1
ATOM 676 N N . PRO A 1 87 ? 59.013 25.220 -42.921 1.00 50.91 87 PRO A N 1
ATOM 677 C CA . PRO A 1 87 ? 58.740 24.038 -42.063 1.00 50.91 87 PRO A CA 1
ATOM 678 C C . PRO A 1 87 ? 57.566 24.300 -41.058 1.00 50.91 87 PRO A C 1
ATOM 680 O O . PRO A 1 87 ? 56.886 25.309 -41.168 1.00 50.91 87 PRO A O 1
ATOM 683 N N . GLN A 1 88 ? 57.422 23.444 -40.029 1.00 37.44 88 GLN A N 1
ATOM 684 C CA . GLN A 1 88 ? 56.626 23.554 -38.776 1.00 37.44 88 GLN A CA 1
ATOM 685 C C . GLN A 1 88 ? 55.252 22.870 -38.757 1.00 37.44 88 GLN A C 1
ATOM 687 O O . GLN A 1 88 ? 54.422 23.0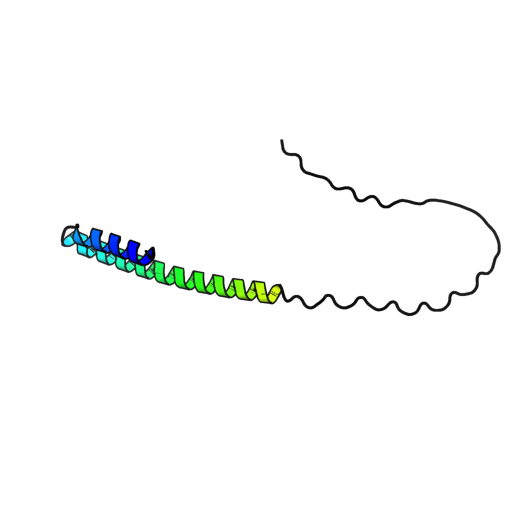80 -39.626 1.00 37.44 88 GLN A O 1
ATOM 692 N N . ASN A 1 89 ? 54.889 22.118 -37.721 1.00 40.53 89 ASN A N 1
ATOM 693 C CA . ASN A 1 89 ? 55.623 21.549 -36.589 1.00 40.53 89 ASN A CA 1
ATOM 694 C C . ASN A 1 89 ? 54.710 20.454 -36.024 1.00 40.53 89 ASN A C 1
ATOM 696 O O . ASN A 1 89 ? 53.488 20.622 -36.021 1.00 40.53 89 ASN A O 1
ATOM 700 N N . ASP A 1 90 ? 55.301 19.370 -35.545 1.00 49.09 90 ASP A N 1
ATOM 701 C CA . ASP A 1 90 ? 54.606 18.325 -34.807 1.00 49.09 90 ASP A CA 1
ATOM 702 C C . ASP A 1 90 ? 53.922 18.910 -33.563 1.00 49.09 90 ASP A C 1
ATOM 704 O O . ASP A 1 90 ? 54.447 19.812 -32.904 1.00 49.09 90 ASP A O 1
ATOM 708 N N . SER A 1 91 ? 52.739 18.409 -33.213 1.00 52.44 91 SER A N 1
ATOM 709 C CA . SER A 1 91 ? 52.198 18.591 -31.867 1.00 52.44 91 SER A CA 1
ATOM 710 C C . SER A 1 91 ? 51.420 17.353 -31.461 1.00 52.44 91 SER A C 1
ATOM 712 O O . SER A 1 91 ? 50.423 16.958 -32.062 1.00 52.44 91 SER A O 1
ATOM 714 N N . GLU A 1 92 ? 52.020 16.737 -30.459 1.00 48.19 92 GLU A N 1
ATOM 715 C CA . GLU A 1 92 ? 51.827 15.418 -29.910 1.00 48.19 92 GLU A CA 1
ATOM 716 C C . GLU A 1 92 ? 50.490 15.250 -29.184 1.00 48.19 92 GLU A C 1
ATOM 718 O O . GLU A 1 92 ? 49.940 16.163 -28.566 1.00 48.19 92 GLU A O 1
ATOM 723 N N . ASP A 1 93 ? 50.037 14.003 -29.228 1.00 52.81 93 ASP A N 1
ATOM 724 C CA . ASP A 1 93 ? 49.300 13.308 -28.182 1.00 52.81 93 ASP A CA 1
ATOM 725 C C . ASP A 1 93 ? 49.649 13.800 -26.765 1.00 52.81 93 ASP A C 1
ATOM 727 O O . ASP A 1 93 ? 50.759 13.579 -26.284 1.00 52.81 93 ASP A O 1
ATOM 731 N N . ARG A 1 94 ? 48.687 14.424 -26.073 1.00 51.06 94 ARG A N 1
ATOM 732 C CA . ARG A 1 94 ? 48.647 14.463 -24.604 1.00 51.06 94 ARG A CA 1
ATOM 733 C C . ARG A 1 94 ? 47.213 14.401 -24.095 1.00 51.06 94 ARG A C 1
ATOM 735 O O . ARG A 1 94 ? 46.554 15.412 -23.862 1.00 51.06 94 ARG A O 1
ATOM 742 N N . SER A 1 95 ? 46.772 13.173 -23.853 1.00 57.06 95 SER A N 1
ATOM 743 C CA . SER A 1 95 ? 45.832 12.869 -22.775 1.00 57.06 95 SER A CA 1
ATOM 744 C C . SER A 1 95 ? 46.446 13.305 -21.443 1.00 57.06 95 SER A C 1
ATOM 746 O O . SER A 1 95 ? 47.561 12.880 -21.156 1.00 57.06 95 SER A O 1
ATOM 748 N N . GLN A 1 96 ? 45.742 14.092 -20.621 1.00 48.22 96 GLN A N 1
ATOM 749 C CA . GLN A 1 96 ? 45.925 14.058 -19.164 1.00 48.22 96 GLN A CA 1
ATOM 750 C C . GLN A 1 96 ? 44.603 14.249 -18.417 1.00 48.22 96 GLN A C 1
ATOM 752 O O . GLN A 1 96 ? 43.868 15.220 -18.608 1.00 48.22 96 GLN A O 1
ATOM 757 N N . GLU A 1 97 ? 44.347 13.257 -17.565 1.00 43.16 97 GLU A N 1
ATOM 758 C CA . GLU A 1 97 ? 43.388 13.219 -16.471 1.00 43.16 97 GLU A CA 1
ATOM 759 C C . GLU A 1 97 ? 43.478 14.461 -15.577 1.00 43.16 97 GLU A C 1
ATOM 761 O O . GLU A 1 97 ? 44.549 15.023 -15.355 1.00 43.16 97 GLU A O 1
ATOM 766 N N . ARG A 1 98 ? 42.350 14.845 -14.977 1.00 45.66 98 ARG A N 1
ATOM 767 C CA . ARG A 1 98 ? 42.337 15.740 -13.819 1.00 45.66 98 ARG A CA 1
ATOM 768 C C . ARG A 1 98 ? 41.511 15.073 -12.715 1.00 45.66 98 ARG A C 1
ATOM 770 O O . ARG A 1 98 ? 40.296 14.963 -12.888 1.00 45.66 98 ARG A O 1
ATOM 777 N N . PRO A 1 99 ? 42.122 14.591 -11.618 1.00 50.91 99 PRO A N 1
ATOM 778 C CA . PRO A 1 99 ? 41.379 14.151 -10.452 1.00 50.91 99 PRO A CA 1
ATOM 779 C C . PRO A 1 99 ? 40.972 15.345 -9.579 1.00 50.91 99 PRO A C 1
ATOM 781 O O . PRO A 1 99 ? 41.466 16.465 -9.718 1.00 50.91 99 PRO A O 1
ATOM 784 N N . ALA A 1 100 ? 40.009 15.057 -8.712 1.00 43.22 100 ALA A N 1
ATOM 785 C CA . ALA A 1 100 ? 39.313 15.944 -7.795 1.00 43.22 100 ALA A CA 1
ATOM 786 C C . ALA A 1 100 ? 40.216 16.702 -6.809 1.00 43.22 100 ALA A C 1
ATOM 788 O O . ALA A 1 100 ? 41.240 16.183 -6.376 1.00 43.22 100 ALA A O 1
ATOM 789 N N . GLN A 1 101 ? 39.735 17.854 -6.331 1.00 43.03 101 GLN A N 1
ATOM 790 C CA . GLN A 1 101 ? 40.060 18.325 -4.985 1.00 43.03 101 GLN A CA 1
ATOM 791 C C . GLN A 1 101 ? 38.885 19.086 -4.361 1.00 43.03 101 GLN A C 1
ATOM 793 O O . GLN A 1 101 ? 38.414 20.091 -4.890 1.00 43.03 101 GLN A O 1
ATOM 798 N N . SER A 1 102 ? 38.433 18.558 -3.224 1.00 42.16 102 SER A N 1
ATOM 799 C CA . SER A 1 102 ? 37.634 19.233 -2.205 1.00 42.16 102 SER A CA 1
ATOM 800 C C . SER A 1 102 ? 38.506 20.181 -1.380 1.00 42.16 102 SER A C 1
ATOM 802 O O . SER A 1 102 ? 39.668 19.870 -1.108 1.00 42.16 102 SER A O 1
ATOM 804 N N . SER A 1 103 ? 37.916 21.274 -0.901 1.00 46.38 103 SER A N 1
ATOM 805 C CA . SER A 1 103 ? 38.114 21.849 0.440 1.00 46.38 103 SER A CA 1
ATOM 806 C C . SER A 1 103 ? 36.913 22.724 0.769 1.00 46.38 103 SER A C 1
ATOM 808 O O . SER A 1 103 ? 36.459 23.435 -0.154 1.00 46.38 103 SER A O 1
#